Protein AF-A0AAQ0H1N7-F1 (afdb_monomer)

Sequence (73 aa):
MLQNMSGAHLLVIVVILALDVVALVQVWRDRRRSDVVKAVWTVVILAVPVIGVVGWAVNWLLGRAAAALDRSR

Secondary structure (DSSP, 8-state):
-GGG--HHHHHHHHHHHHHHHHHHHHHHH-SSS-HHHHHHHHHHHHHHHHHHHHHHHHHHHHHHHHHHHHTT-

Structure (mmCIF, N/CA/C/O backbone):
data_AF-A0AAQ0H1N7-F1
#
_entry.id   AF-A0AAQ0H1N7-F1
#
loop_
_atom_site.group_PDB
_atom_site.id
_atom_site.type_symbol
_atom_site.label_atom_id
_atom_site.label_alt_id
_atom_site.label_comp_id
_atom_site.label_asym_id
_atom_site.label_entity_id
_atom_site.label_seq_id
_atom_site.pdbx_PDB_ins_code
_atom_site.Cartn_x
_atom_site.Cartn_y
_atom_site.Cartn_z
_atom_site.occupancy
_atom_site.B_iso_or_equiv
_atom_site.auth_seq_id
_atom_site.auth_comp_id
_atom_site.auth_asym_id
_atom_site.auth_atom_id
_atom_site.pdbx_PDB_model_num
ATOM 1 N N . MET A 1 1 ? 20.882 -2.548 -4.325 1.00 52.03 1 MET A N 1
ATOM 2 C CA . MET A 1 1 ? 19.707 -2.045 -5.079 1.00 52.03 1 MET A CA 1
ATOM 3 C C . MET A 1 1 ? 19.232 -0.654 -4.643 1.00 52.03 1 MET A C 1
ATOM 5 O O . MET A 1 1 ? 18.806 0.088 -5.511 1.00 52.03 1 MET A O 1
ATOM 9 N N . LEU A 1 2 ? 19.347 -0.248 -3.369 1.00 59.34 2 LEU A N 1
ATOM 10 C CA . LEU A 1 2 ? 18.924 1.095 -2.908 1.00 59.34 2 LEU A CA 1
ATOM 11 C C . LEU A 1 2 ? 19.839 2.264 -3.333 1.00 59.34 2 LEU A C 1
ATOM 13 O O . LEU A 1 2 ? 19.460 3.419 -3.182 1.00 59.34 2 LEU A O 1
ATOM 17 N N . GLN A 1 3 ? 21.029 1.992 -3.877 1.00 59.28 3 GLN A N 1
ATOM 18 C CA . GLN A 1 3 ? 22.030 3.028 -4.175 1.00 59.28 3 GLN A CA 1
ATOM 19 C C . GLN A 1 3 ? 21.669 3.960 -5.349 1.00 59.28 3 GLN A C 1
ATOM 21 O O . GLN A 1 3 ? 22.362 4.950 -5.548 1.00 59.28 3 GLN A O 1
ATOM 26 N N . ASN A 1 4 ? 20.589 3.684 -6.094 1.00 65.75 4 ASN A N 1
ATOM 27 C CA . ASN A 1 4 ? 20.150 4.497 -7.237 1.00 65.75 4 ASN A CA 1
ATOM 28 C C . ASN A 1 4 ? 18.846 5.279 -6.977 1.00 65.75 4 ASN A C 1
ATOM 30 O O . ASN A 1 4 ? 18.199 5.734 -7.918 1.00 65.75 4 ASN A O 1
ATOM 34 N N . MET A 1 5 ? 18.415 5.411 -5.717 1.00 66.12 5 MET A N 1
ATOM 35 C CA . MET A 1 5 ? 17.256 6.242 -5.381 1.00 66.12 5 MET A CA 1
ATOM 36 C C . MET A 1 5 ? 17.709 7.689 -5.221 1.00 66.12 5 MET A C 1
ATOM 38 O O . MET A 1 5 ? 18.412 8.021 -4.269 1.00 66.12 5 MET A O 1
ATOM 42 N N . SER A 1 6 ? 17.309 8.568 -6.144 1.00 83.62 6 SER A N 1
ATOM 43 C CA . SER A 1 6 ? 17.517 10.001 -5.919 1.00 83.62 6 SER A CA 1
ATOM 44 C C . SER A 1 6 ? 16.711 10.451 -4.693 1.00 83.62 6 SER A C 1
ATOM 46 O O . SER A 1 6 ? 15.676 9.856 -4.376 1.00 83.62 6 SER A O 1
ATOM 48 N N . GLY A 1 7 ? 17.147 11.520 -4.019 1.00 82.75 7 GLY A N 1
ATOM 49 C CA . GLY A 1 7 ? 16.469 12.033 -2.820 1.00 82.75 7 GLY A CA 1
ATOM 50 C C . GLY A 1 7 ? 14.970 12.303 -3.017 1.00 82.75 7 GLY A C 1
ATOM 51 O O . GLY A 1 7 ? 14.188 12.115 -2.091 1.00 82.75 7 GLY A O 1
ATOM 52 N N . ALA A 1 8 ? 14.546 12.640 -4.239 1.00 87.62 8 ALA A N 1
ATOM 53 C CA . ALA A 1 8 ? 13.136 12.818 -4.580 1.00 87.62 8 ALA A CA 1
ATOM 54 C C . ALA A 1 8 ? 12.321 11.515 -4.477 1.00 87.62 8 ALA A C 1
ATOM 56 O O . ALA A 1 8 ? 11.202 11.536 -3.974 1.00 87.62 8 ALA A O 1
ATOM 57 N N . HIS A 1 9 ? 12.878 10.374 -4.895 1.00 88.44 9 HIS A N 1
ATOM 58 C CA . HIS A 1 9 ? 12.189 9.082 -4.793 1.00 88.44 9 HIS A CA 1
ATOM 59 C C . HIS A 1 9 ? 11.966 8.695 -3.329 1.00 88.44 9 HIS A C 1
ATOM 61 O O . HIS A 1 9 ? 10.878 8.260 -2.960 1.00 88.44 9 HIS A O 1
ATOM 67 N N . LEU A 1 10 ? 12.983 8.902 -2.487 1.00 91.31 10 LEU A N 1
ATOM 68 C CA . LEU A 1 10 ? 12.879 8.661 -1.049 1.00 91.31 10 LEU A CA 1
ATOM 69 C C . LEU A 1 10 ? 11.850 9.588 -0.401 1.00 91.31 10 LEU A C 1
ATOM 71 O O . LEU A 1 10 ? 11.037 9.122 0.391 1.00 91.31 10 LEU A O 1
ATOM 75 N N . LEU A 1 11 ? 11.839 10.871 -0.774 1.00 94.25 11 LEU A N 1
ATOM 76 C CA . LEU A 1 11 ? 10.854 11.831 -0.278 1.00 94.25 11 LEU A CA 1
ATOM 77 C C . LEU A 1 11 ? 9.424 11.377 -0.595 1.00 94.25 11 LEU A C 1
ATOM 79 O O . LEU A 1 11 ? 8.582 11.363 0.297 1.00 94.25 11 LEU A O 1
ATOM 83 N N . VAL A 1 12 ? 9.156 10.967 -1.838 1.00 93.50 12 VAL A N 1
ATOM 84 C CA . VAL A 1 12 ? 7.827 10.487 -2.249 1.00 93.50 12 VAL A CA 1
ATOM 85 C C . VAL A 1 12 ? 7.413 9.259 -1.439 1.00 93.50 12 VAL A C 1
ATOM 87 O O . VAL A 1 12 ? 6.298 9.226 -0.924 1.00 93.50 12 VAL A O 1
ATOM 90 N N . ILE A 1 13 ? 8.310 8.283 -1.265 1.00 92.50 13 ILE A N 1
ATOM 91 C CA . ILE A 1 13 ? 8.035 7.089 -0.451 1.00 92.50 13 ILE A CA 1
ATOM 92 C C . ILE A 1 13 ? 7.701 7.483 0.990 1.00 92.50 13 ILE A C 1
ATOM 94 O O . ILE A 1 13 ? 6.707 7.017 1.540 1.00 92.50 13 ILE A O 1
ATOM 98 N N . VAL A 1 14 ? 8.494 8.370 1.593 1.00 95.50 14 VAL A N 1
ATOM 99 C CA . VAL A 1 14 ? 8.270 8.840 2.967 1.00 95.50 14 VAL A CA 1
ATOM 100 C C . VAL A 1 14 ? 6.927 9.556 3.099 1.00 95.50 14 VAL A C 1
ATOM 102 O O . VAL A 1 14 ? 6.205 9.310 4.061 1.00 95.50 14 VAL A O 1
ATOM 105 N N . VAL A 1 15 ? 6.564 10.407 2.137 1.00 96.69 15 VAL A N 1
ATOM 106 C CA . VAL A 1 15 ? 5.275 11.114 2.140 1.00 96.69 15 VAL A CA 1
ATOM 107 C C . VAL A 1 15 ? 4.111 10.131 2.048 1.00 96.69 15 VAL A C 1
ATOM 109 O O . VAL A 1 15 ? 3.170 10.248 2.828 1.00 96.69 15 VAL A O 1
ATOM 112 N N . ILE A 1 16 ? 4.182 9.145 1.149 1.00 95.50 16 ILE A N 1
ATOM 113 C CA . ILE A 1 16 ? 3.143 8.112 1.019 1.00 95.50 16 ILE A CA 1
ATOM 114 C C . ILE A 1 16 ? 2.986 7.352 2.341 1.00 95.50 16 ILE A C 1
ATOM 116 O O . ILE A 1 16 ? 1.884 7.282 2.877 1.00 95.50 16 ILE A O 1
ATOM 120 N N . LEU A 1 17 ? 4.091 6.880 2.924 1.00 96.00 17 LEU A N 1
ATOM 121 C CA . LEU A 1 17 ? 4.062 6.161 4.201 1.00 96.00 17 LEU A CA 1
ATOM 122 C C . LEU A 1 17 ? 3.501 7.019 5.343 1.00 96.00 17 LEU A C 1
ATOM 124 O O . LEU A 1 17 ? 2.741 6.523 6.172 1.00 96.00 17 LEU A O 1
ATOM 128 N N . ALA A 1 18 ? 3.845 8.307 5.395 1.00 97.81 18 ALA A N 1
ATOM 129 C CA . ALA A 1 18 ? 3.308 9.219 6.400 1.00 97.81 18 ALA A CA 1
ATOM 130 C C . ALA A 1 18 ? 1.785 9.384 6.261 1.00 97.81 18 ALA A C 1
ATOM 132 O O . ALA A 1 18 ? 1.073 9.376 7.267 1.00 97.81 18 ALA A O 1
ATOM 133 N N . LEU A 1 19 ? 1.279 9.494 5.029 1.00 98.06 19 LEU A N 1
ATOM 134 C CA . LEU A 1 19 ? -0.157 9.566 4.755 1.00 98.06 19 LEU A CA 1
ATOM 135 C C . LEU A 1 19 ? -0.875 8.271 5.148 1.00 98.06 19 LEU A C 1
ATOM 137 O O . LEU A 1 19 ? -1.926 8.346 5.786 1.00 98.06 19 LEU A O 1
ATOM 141 N N . ASP A 1 20 ? -0.292 7.108 4.855 1.00 97.50 20 ASP A N 1
ATOM 142 C CA . ASP A 1 20 ? -0.850 5.810 5.252 1.00 97.50 20 ASP A CA 1
ATOM 143 C C . ASP A 1 20 ? -0.952 5.692 6.774 1.00 97.50 20 ASP A C 1
ATOM 145 O O . ASP A 1 20 ? -1.998 5.315 7.305 1.00 97.50 20 ASP A O 1
ATOM 149 N N . VAL A 1 21 ? 0.098 6.086 7.504 1.00 98.06 21 VAL A N 1
ATOM 150 C CA . VAL A 1 21 ? 0.083 6.102 8.974 1.00 98.06 21 VAL A CA 1
ATOM 151 C C . VAL A 1 21 ? -1.024 7.016 9.496 1.00 98.06 21 VAL A C 1
ATOM 153 O O . VAL A 1 21 ? -1.789 6.609 10.372 1.00 98.06 21 VAL A O 1
ATOM 156 N N . VAL A 1 22 ? -1.152 8.230 8.955 1.00 98.44 22 VAL A N 1
ATOM 157 C CA . VAL A 1 22 ? -2.221 9.161 9.346 1.00 98.44 22 VAL A CA 1
ATOM 158 C C . VAL A 1 22 ? -3.598 8.554 9.076 1.00 98.44 22 VAL A C 1
ATOM 160 O O . VAL A 1 22 ? -4.457 8.592 9.958 1.00 98.44 22 VAL A O 1
ATOM 163 N N . ALA A 1 23 ? -3.807 7.959 7.902 1.00 97.62 23 ALA A N 1
ATOM 164 C CA . ALA A 1 23 ? -5.069 7.331 7.530 1.00 97.62 23 ALA A CA 1
ATOM 165 C C . ALA A 1 23 ? -5.419 6.164 8.467 1.00 97.62 23 ALA A C 1
ATOM 167 O O . ALA A 1 23 ? -6.540 6.093 8.976 1.00 97.62 23 ALA A O 1
ATOM 168 N N . LEU A 1 24 ? -4.454 5.294 8.776 1.00 97.88 24 LEU A N 1
ATOM 169 C CA . LEU A 1 24 ? -4.640 4.187 9.716 1.00 97.88 24 LEU A CA 1
ATOM 170 C C . LEU A 1 24 ? -4.985 4.696 11.118 1.00 97.88 24 LEU A C 1
ATOM 172 O O . LEU A 1 24 ? -5.950 4.229 11.726 1.00 97.88 24 LEU A O 1
ATOM 176 N N . VAL A 1 25 ? -4.256 5.697 11.617 1.00 98.19 25 VAL A N 1
ATOM 177 C CA . VAL A 1 25 ? -4.552 6.315 12.915 1.00 98.19 25 VAL A CA 1
ATOM 178 C C . VAL A 1 25 ? -5.971 6.881 12.931 1.00 98.19 25 VAL A C 1
ATOM 180 O O . VAL A 1 25 ? -6.696 6.665 13.899 1.00 98.19 25 VAL A O 1
ATOM 183 N N . GLN A 1 26 ? -6.403 7.566 11.871 1.00 96.81 26 GLN A N 1
ATOM 184 C CA . GLN A 1 26 ? -7.756 8.119 11.780 1.00 96.81 26 GLN A CA 1
ATOM 185 C C . GLN A 1 26 ? -8.834 7.027 11.802 1.00 96.81 26 GLN A C 1
ATOM 187 O O . GLN A 1 26 ? -9.799 7.147 12.559 1.00 96.81 26 GLN A O 1
ATOM 192 N N . VAL A 1 27 ? -8.651 5.943 11.041 1.00 97.38 27 VAL A N 1
ATOM 193 C CA . VAL A 1 27 ? -9.585 4.803 10.998 1.00 97.38 27 VAL A CA 1
ATOM 194 C C . VAL A 1 27 ? -9.745 4.164 12.375 1.00 97.38 27 VAL A C 1
ATOM 196 O O . VAL A 1 27 ? -10.865 3.899 12.816 1.00 97.38 27 VAL A O 1
ATOM 199 N N . TRP A 1 28 ? -8.637 3.938 13.078 1.00 96.38 28 TRP A N 1
ATOM 200 C CA . TRP A 1 28 ? -8.660 3.266 14.375 1.00 96.38 28 TRP A CA 1
ATOM 201 C C . TRP A 1 28 ? -9.059 4.189 15.528 1.00 96.38 28 TRP A C 1
ATOM 203 O O . TRP A 1 28 ? -9.624 3.722 16.521 1.00 96.38 28 TRP A O 1
ATOM 213 N N . ARG A 1 29 ? -8.853 5.503 15.381 1.00 96.38 29 ARG A N 1
ATOM 214 C CA . ARG A 1 29 ? -9.308 6.513 16.344 1.00 96.38 29 ARG A CA 1
ATOM 215 C C . ARG A 1 29 ? -10.822 6.732 16.304 1.00 96.38 29 ARG A C 1
ATOM 217 O O . ARG A 1 29 ? -11.392 7.108 17.331 1.00 96.38 29 ARG A O 1
ATOM 224 N N . ASP A 1 30 ? -11.485 6.503 15.170 1.00 94.31 30 ASP A N 1
ATOM 225 C CA . ASP A 1 30 ? -12.942 6.631 15.065 1.00 94.31 30 ASP A CA 1
ATOM 226 C C . ASP A 1 30 ? -13.653 5.550 15.904 1.00 94.31 30 ASP A C 1
ATOM 228 O O . ASP A 1 30 ? -13.601 4.356 15.610 1.00 94.31 30 ASP A O 1
ATOM 232 N N . ARG A 1 31 ? -14.341 5.960 16.975 1.00 91.69 31 ARG A N 1
ATOM 233 C CA . ARG A 1 31 ? -15.094 5.043 17.851 1.00 91.69 31 ARG A CA 1
ATOM 234 C C . ARG A 1 31 ? -16.511 4.738 17.360 1.00 91.69 31 ARG A C 1
ATOM 236 O O . ARG A 1 31 ? -17.168 3.893 17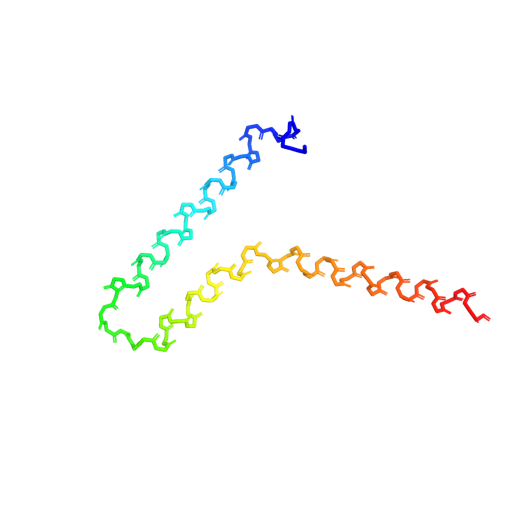.953 1.00 91.69 31 ARG A O 1
ATOM 243 N N . ARG A 1 32 ? -17.002 5.419 16.318 1.00 93.88 32 ARG A N 1
ATOM 244 C CA . ARG A 1 32 ? -18.384 5.259 15.831 1.00 93.88 32 ARG A CA 1
ATOM 245 C C . ARG A 1 32 ? -18.539 4.109 14.838 1.00 93.88 32 ARG A C 1
ATOM 247 O O . ARG A 1 32 ? -19.647 3.622 14.645 1.00 93.88 32 ARG A O 1
ATOM 254 N N . ARG A 1 33 ? -17.451 3.697 14.184 1.00 88.75 33 ARG A N 1
ATOM 255 C CA . ARG A 1 33 ? -17.456 2.631 13.173 1.00 88.75 33 ARG A CA 1
ATOM 256 C C . ARG A 1 33 ? -17.191 1.268 13.799 1.00 88.75 33 ARG A C 1
ATOM 258 O O . ARG A 1 33 ? -16.370 1.154 14.707 1.00 88.75 33 ARG A O 1
ATOM 265 N N . SER A 1 34 ? -17.855 0.246 13.264 1.00 95.12 34 SER A N 1
ATOM 266 C CA . SER A 1 34 ? -17.628 -1.148 13.646 1.00 95.12 34 SER A CA 1
ATOM 267 C C . SER A 1 34 ? -16.230 -1.629 13.251 1.00 95.12 34 SER A C 1
ATOM 269 O O . SER A 1 34 ? -15.623 -1.125 12.300 1.00 95.12 34 SER A O 1
ATOM 271 N N . ASP A 1 35 ? -15.739 -2.651 13.949 1.00 95.31 35 ASP A N 1
ATOM 272 C CA . ASP A 1 35 ? -14.393 -3.190 13.726 1.00 95.31 35 ASP A CA 1
ATOM 273 C C . ASP A 1 35 ? -14.226 -3.806 12.333 1.00 95.31 35 ASP A C 1
ATOM 275 O O . ASP A 1 35 ? -13.180 -3.644 11.709 1.00 95.31 35 ASP A O 1
ATOM 279 N N . VAL A 1 36 ? -15.282 -4.418 11.784 1.00 97.06 36 VAL A N 1
ATOM 280 C CA . VAL A 1 36 ? -15.281 -4.941 10.407 1.00 97.06 36 VAL A CA 1
ATOM 281 C C . VAL A 1 36 ? -15.019 -3.821 9.401 1.00 97.06 36 VAL A C 1
ATOM 283 O O . VAL A 1 36 ? -14.194 -3.971 8.503 1.00 97.06 36 VAL A O 1
ATOM 286 N N . VAL A 1 37 ? -15.670 -2.666 9.569 1.00 97.00 37 VAL A N 1
ATOM 287 C CA . VAL A 1 37 ? -15.471 -1.513 8.679 1.00 97.00 37 VAL A CA 1
ATOM 288 C C . VAL A 1 37 ? -14.035 -0.994 8.783 1.00 97.00 37 VAL A C 1
ATOM 290 O O . VAL A 1 37 ? -13.430 -0.668 7.763 1.00 97.00 37 VAL A O 1
ATOM 293 N N . LYS A 1 38 ? -13.455 -0.956 9.987 1.00 96.88 38 LYS A N 1
ATOM 294 C CA . LYS A 1 38 ? -12.052 -0.556 10.188 1.00 96.88 38 LYS A CA 1
ATOM 295 C C . LYS A 1 38 ? -11.071 -1.528 9.540 1.00 96.88 38 LYS A C 1
ATOM 297 O O . LYS A 1 38 ? -10.107 -1.087 8.913 1.00 96.88 38 LYS A O 1
ATOM 302 N N . ALA A 1 39 ? -11.328 -2.830 9.652 1.00 97.50 39 ALA A N 1
ATOM 303 C CA . ALA A 1 39 ? -10.514 -3.861 9.021 1.00 97.50 39 ALA A CA 1
ATOM 304 C C . ALA A 1 39 ? -10.528 -3.719 7.491 1.00 97.50 39 ALA A C 1
ATOM 306 O O . ALA A 1 39 ? -9.466 -3.689 6.873 1.00 97.50 39 ALA A O 1
ATOM 307 N N . VAL A 1 40 ? -11.708 -3.525 6.890 1.00 98.00 40 VAL A N 1
ATOM 308 C CA . VAL A 1 40 ? -11.839 -3.278 5.443 1.00 98.00 40 VAL A CA 1
ATOM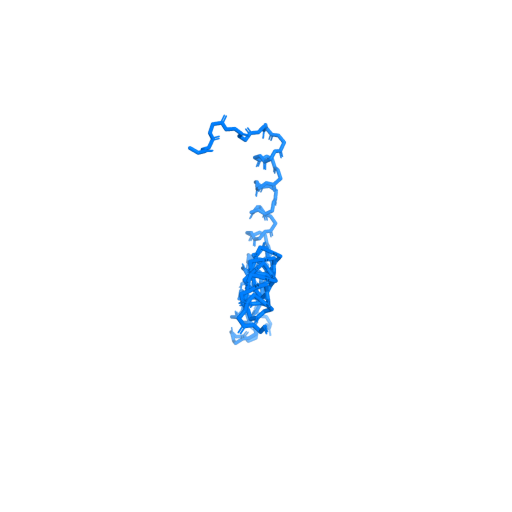 309 C C . VAL A 1 40 ? -11.040 -2.044 5.023 1.00 98.00 40 VAL A C 1
ATOM 311 O O . VAL A 1 40 ? -10.247 -2.122 4.089 1.00 98.00 40 VAL A O 1
ATOM 314 N N . TRP A 1 41 ? -11.176 -0.921 5.734 1.00 97.69 41 TRP A N 1
ATOM 315 C CA . TRP A 1 41 ? -10.419 0.293 5.411 1.00 97.69 41 TRP A CA 1
ATOM 316 C C . TRP A 1 41 ? -8.910 0.132 5.587 1.00 97.69 41 TRP A C 1
ATOM 318 O O . TRP A 1 41 ? -8.152 0.664 4.783 1.00 97.69 41 TRP A O 1
ATOM 328 N N . THR A 1 42 ? -8.468 -0.635 6.582 1.00 97.38 42 THR A N 1
ATOM 329 C CA . THR A 1 42 ? -7.047 -0.961 6.765 1.00 97.38 42 THR A CA 1
ATOM 330 C C . THR A 1 42 ? -6.506 -1.710 5.548 1.00 97.38 42 THR A C 1
ATOM 332 O O . THR A 1 42 ? -5.468 -1.336 5.010 1.00 97.38 42 THR A O 1
ATOM 335 N N . VAL A 1 43 ? -7.237 -2.720 5.063 1.00 97.75 43 VAL A N 1
ATOM 336 C CA . VAL A 1 43 ? -6.860 -3.460 3.849 1.00 97.75 43 VAL A CA 1
ATOM 337 C C . VAL A 1 43 ? -6.808 -2.530 2.638 1.00 97.75 43 VAL A C 1
ATOM 339 O O . VAL A 1 43 ? -5.850 -2.591 1.876 1.00 97.75 43 VAL A O 1
ATOM 342 N N . VAL A 1 44 ? -7.794 -1.642 2.476 1.00 97.50 44 VAL A N 1
ATOM 343 C CA . VAL A 1 44 ? -7.824 -0.675 1.367 1.00 97.50 44 VAL A CA 1
ATOM 344 C C . VAL A 1 44 ? -6.606 0.249 1.402 1.00 97.50 44 VAL A C 1
ATOM 346 O O . VAL A 1 44 ? -5.925 0.367 0.388 1.00 97.50 44 VAL A O 1
ATOM 349 N N . ILE A 1 45 ? -6.303 0.859 2.552 1.00 97.31 45 ILE A N 1
ATOM 350 C CA . ILE A 1 45 ? -5.162 1.778 2.711 1.00 97.31 45 ILE A CA 1
ATOM 351 C C . ILE A 1 45 ? -3.855 1.082 2.322 1.00 97.31 45 ILE A C 1
ATOM 353 O O . ILE A 1 45 ? -3.074 1.632 1.556 1.00 97.31 45 ILE A O 1
ATOM 357 N N . LEU A 1 46 ? -3.651 -0.159 2.772 1.00 95.50 46 LEU A N 1
ATOM 358 C CA . LEU A 1 46 ? -2.436 -0.917 2.465 1.00 95.50 46 LEU A CA 1
ATOM 359 C C . LEU A 1 46 ? -2.380 -1.421 1.013 1.00 95.50 46 LEU A C 1
ATOM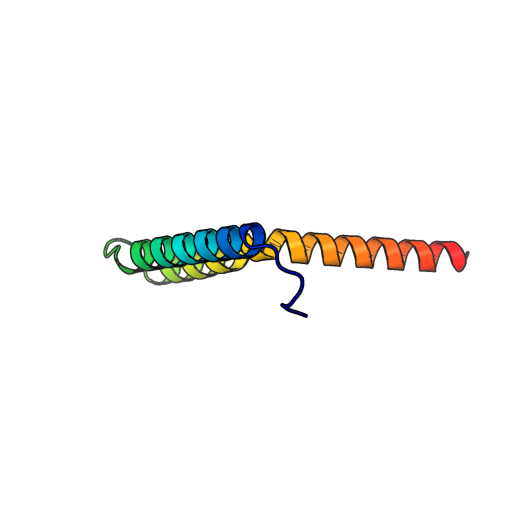 361 O O . LEU A 1 46 ? -1.295 -1.565 0.451 1.00 95.50 46 LEU A O 1
ATOM 365 N N . ALA A 1 47 ? -3.529 -1.708 0.397 1.00 95.19 47 ALA A N 1
ATOM 366 C CA . ALA A 1 47 ? -3.593 -2.236 -0.962 1.00 95.19 47 ALA A CA 1
ATOM 367 C C . ALA A 1 47 ? -3.389 -1.148 -2.026 1.00 95.19 47 ALA A C 1
ATOM 369 O O . ALA A 1 47 ? -2.671 -1.372 -2.998 1.00 95.19 47 ALA A O 1
ATOM 370 N N . VAL A 1 48 ? -3.989 0.033 -1.854 1.00 95.69 48 VAL A N 1
ATOM 371 C CA . VAL A 1 48 ? -3.941 1.137 -2.831 1.00 95.69 48 VAL A CA 1
ATOM 372 C C . VAL A 1 48 ? -2.535 1.437 -3.380 1.00 95.69 48 VAL A C 1
ATOM 374 O O . VAL A 1 48 ? -2.396 1.444 -4.608 1.00 95.69 48 VAL A O 1
ATOM 377 N N . PRO A 1 49 ? -1.481 1.625 -2.560 1.00 93.19 49 PRO A N 1
ATOM 378 C CA . PRO A 1 49 ? -0.154 1.970 -3.074 1.00 93.19 49 PRO A CA 1
ATOM 379 C C . PRO A 1 49 ? 0.487 0.863 -3.924 1.00 93.19 49 PRO A C 1
ATOM 381 O O . PRO A 1 49 ? 1.344 1.153 -4.759 1.00 93.19 49 PRO A O 1
ATOM 384 N N . VAL A 1 50 ? 0.071 -0.399 -3.764 1.00 93.75 50 VAL A N 1
ATOM 385 C CA . VAL A 1 50 ? 0.652 -1.538 -4.496 1.00 93.75 50 VAL A CA 1
ATOM 386 C C . VAL A 1 50 ? -0.160 -1.966 -5.720 1.00 93.75 50 VAL A C 1
ATOM 388 O O . VAL A 1 50 ? 0.376 -2.667 -6.581 1.00 93.75 50 VAL A O 1
ATOM 391 N N . ILE A 1 51 ? -1.414 -1.517 -5.863 1.00 94.44 51 ILE A N 1
ATOM 392 C CA . ILE A 1 51 ? -2.300 -1.904 -6.980 1.00 94.44 51 ILE A CA 1
ATOM 393 C C . ILE A 1 51 ? -1.670 -1.602 -8.343 1.00 94.44 51 ILE A C 1
ATOM 395 O O . ILE A 1 51 ? -1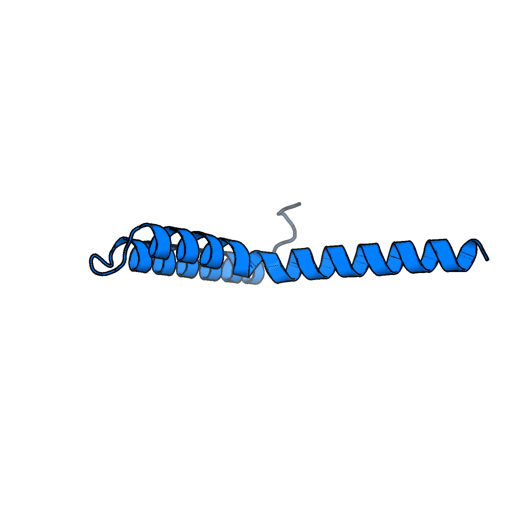.734 -2.442 -9.239 1.00 94.44 51 ILE A O 1
ATOM 399 N N . GLY A 1 52 ? -1.035 -0.438 -8.510 1.00 91.69 52 GLY A N 1
ATOM 400 C CA . GLY A 1 52 ? -0.420 -0.058 -9.787 1.00 91.69 52 GLY A CA 1
ATOM 401 C C . GLY A 1 52 ? 0.702 -1.010 -10.210 1.00 91.69 52 GLY A C 1
ATOM 402 O O . GLY A 1 52 ? 0.764 -1.430 -11.365 1.00 91.69 52 GLY A O 1
ATOM 403 N N . VAL A 1 53 ? 1.547 -1.410 -9.256 1.00 93.12 53 VAL A N 1
ATOM 404 C CA . VAL A 1 53 ? 2.648 -2.357 -9.493 1.00 93.12 53 VAL A CA 1
ATOM 405 C C . VAL A 1 53 ? 2.101 -3.739 -9.844 1.00 93.12 53 VAL A C 1
ATOM 407 O O . VAL A 1 53 ? 2.562 -4.359 -10.802 1.00 93.12 53 VAL A O 1
ATOM 410 N N . VAL A 1 54 ? 1.086 -4.204 -9.111 1.00 95.12 54 VAL A N 1
ATOM 411 C CA . VAL A 1 54 ? 0.437 -5.497 -9.372 1.00 95.12 54 VAL A CA 1
ATOM 412 C C . VAL A 1 54 ? -0.230 -5.500 -10.747 1.00 95.12 54 VAL A C 1
ATOM 414 O O . VAL A 1 54 ? -0.008 -6.421 -11.529 1.00 95.12 54 VAL A O 1
ATOM 417 N N . GLY A 1 55 ? -0.996 -4.460 -11.078 1.00 95.88 55 GLY A N 1
ATOM 418 C CA . GLY A 1 55 ? -1.661 -4.330 -12.374 1.00 95.88 55 GLY A CA 1
ATOM 419 C C . GLY A 1 55 ? -0.670 -4.309 -13.538 1.00 95.88 55 GLY A C 1
ATOM 420 O O . GLY A 1 55 ? -0.867 -5.010 -14.531 1.00 95.88 55 GLY A O 1
ATOM 421 N N . TRP A 1 56 ? 0.439 -3.579 -13.391 1.00 96.81 56 TRP A N 1
ATOM 422 C CA . TRP A 1 56 ? 1.527 -3.590 -14.368 1.00 96.81 56 TRP A CA 1
ATOM 423 C C . TRP A 1 56 ? 2.128 -4.990 -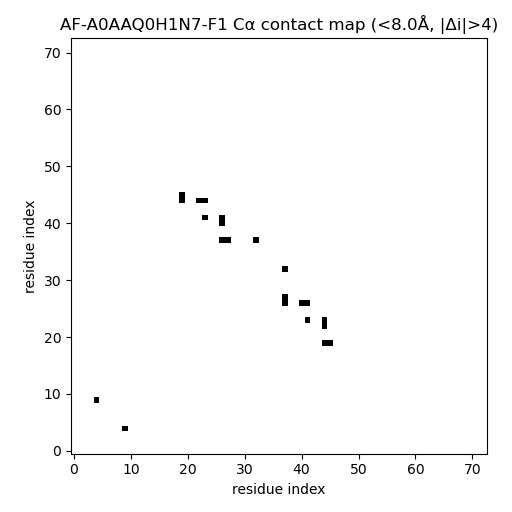14.545 1.00 96.81 56 TRP A C 1
ATOM 425 O O . TRP A 1 56 ? 2.270 -5.454 -15.677 1.00 96.81 56 TRP A O 1
ATOM 435 N N . ALA A 1 57 ? 2.440 -5.679 -13.445 1.00 95.75 57 ALA A N 1
ATOM 436 C CA . ALA A 1 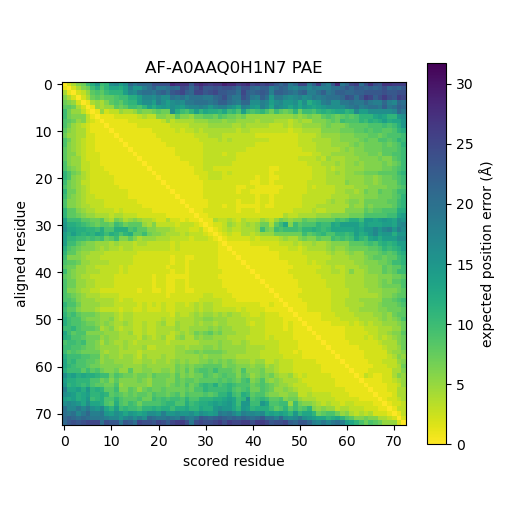57 ? 3.042 -7.008 -13.486 1.00 95.75 57 ALA A CA 1
ATOM 437 C C . ALA A 1 57 ? 2.116 -8.028 -14.167 1.00 95.75 57 ALA A C 1
ATOM 439 O O . ALA A 1 57 ? 2.560 -8.807 -15.010 1.00 95.75 57 ALA A O 1
ATOM 440 N N . VAL A 1 58 ? 0.819 -7.984 -13.853 1.00 97.19 58 VAL A N 1
ATOM 441 C CA . VAL A 1 58 ? -0.198 -8.822 -14.500 1.00 97.19 58 VAL A CA 1
ATOM 442 C C . VAL A 1 58 ? -0.259 -8.529 -15.996 1.00 97.19 58 VAL A C 1
ATOM 444 O O . VAL A 1 58 ? -0.162 -9.454 -16.800 1.00 97.19 58 VAL A O 1
ATOM 447 N N . ASN A 1 59 ? -0.351 -7.258 -16.389 1.00 97.12 59 ASN A N 1
ATOM 448 C CA . ASN A 1 59 ? -0.386 -6.872 -17.799 1.00 97.12 59 ASN A CA 1
ATOM 449 C C . ASN A 1 59 ? 0.862 -7.348 -18.560 1.00 97.12 59 ASN A C 1
ATOM 451 O O . ASN A 1 59 ? 0.766 -7.874 -19.669 1.00 97.12 59 ASN A O 1
ATOM 455 N N . TRP A 1 60 ? 2.038 -7.220 -17.946 1.00 95.94 60 TRP A N 1
ATOM 456 C CA . TRP A 1 60 ? 3.291 -7.694 -18.523 1.00 95.94 60 TRP A CA 1
ATOM 457 C C . TRP A 1 60 ? 3.292 -9.215 -18.743 1.00 95.94 60 TRP A C 1
ATOM 459 O O . TRP A 1 60 ? 3.674 -9.691 -19.815 1.00 95.94 60 TRP A O 1
ATOM 469 N N . LEU A 1 61 ? 2.809 -9.986 -17.765 1.00 95.94 61 LEU A N 1
ATOM 470 C CA . LEU A 1 61 ? 2.688 -11.442 -17.880 1.00 95.94 61 LEU A CA 1
ATOM 471 C C . LEU A 1 61 ? 1.707 -11.854 -18.979 1.00 95.94 61 LEU A C 1
ATOM 473 O O . LEU A 1 61 ? 2.008 -12.7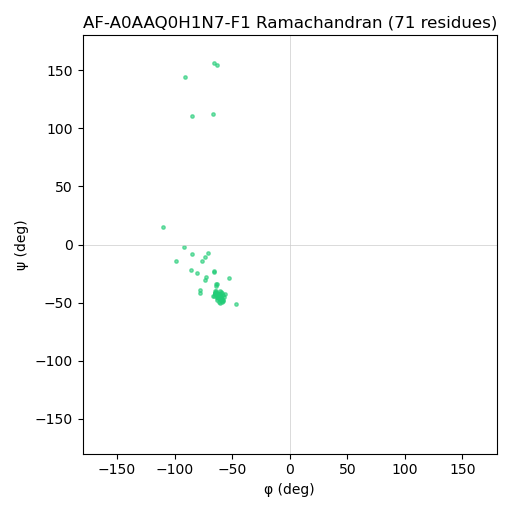74 -19.742 1.00 95.94 61 LEU A O 1
ATOM 477 N N . LEU A 1 62 ? 0.573 -11.160 -19.088 1.00 96.25 62 LEU A N 1
ATOM 478 C CA . LEU A 1 62 ? -0.410 -11.396 -20.144 1.00 96.25 62 LEU A CA 1
ATOM 479 C C . LEU A 1 62 ? 0.187 -11.130 -21.530 1.00 96.25 62 LEU A C 1
ATOM 481 O O . LEU A 1 62 ? 0.055 -11.971 -22.418 1.00 96.25 62 LEU A O 1
ATOM 485 N N . GLY A 1 63 ? 0.919 -10.026 -21.701 1.00 95.94 63 GLY A N 1
ATOM 486 C CA . GLY A 1 63 ? 1.626 -9.733 -22.951 1.00 95.94 63 GLY A CA 1
ATOM 487 C C . GLY A 1 63 ? 2.653 -10.811 -23.312 1.00 95.94 63 GLY A C 1
ATOM 488 O O . GLY A 1 63 ? 2.735 -11.242 -24.464 1.00 95.94 63 GLY A O 1
ATOM 489 N N . ARG A 1 64 ? 3.394 -11.321 -22.320 1.00 95.00 64 ARG A N 1
ATOM 490 C CA . ARG A 1 64 ? 4.358 -12.413 -22.525 1.00 95.00 64 ARG A CA 1
ATOM 491 C C . ARG A 1 64 ? 3.676 -13.719 -22.935 1.00 95.00 64 ARG A C 1
ATOM 493 O O . ARG A 1 64 ? 4.187 -14.414 -23.811 1.00 95.00 64 ARG A O 1
ATOM 500 N N . ALA A 1 65 ? 2.549 -14.053 -22.307 1.00 95.25 65 ALA A N 1
ATOM 501 C CA . ALA A 1 65 ? 1.773 -15.248 -22.624 1.00 95.25 65 ALA A CA 1
ATOM 502 C C . ALA A 1 65 ? 1.181 -15.173 -24.039 1.00 95.25 65 ALA A C 1
ATOM 504 O O . ALA A 1 65 ? 1.315 -16.124 -24.807 1.00 95.25 65 ALA A O 1
ATOM 505 N N . ALA A 1 66 ? 0.618 -14.022 -24.416 1.00 95.31 66 ALA A N 1
ATOM 506 C CA . ALA A 1 66 ? 0.111 -13.786 -25.764 1.00 95.31 66 ALA A CA 1
ATOM 507 C C . ALA A 1 66 ? 1.215 -13.953 -26.824 1.00 95.31 66 ALA A C 1
ATOM 509 O O . ALA A 1 66 ? 1.037 -14.690 -27.790 1.00 95.31 66 ALA A O 1
ATOM 510 N N . ALA A 1 67 ? 2.394 -13.365 -26.597 1.00 94.00 67 ALA A N 1
ATOM 511 C CA . ALA A 1 67 ? 3.530 -13.485 -27.511 1.00 94.00 67 ALA A CA 1
ATOM 512 C C . ALA A 1 67 ? 4.098 -14.914 -27.621 1.00 94.00 67 ALA A C 1
ATOM 514 O O . ALA A 1 67 ? 4.775 -15.227 -28.600 1.00 94.00 67 ALA A O 1
ATOM 515 N N . ALA A 1 68 ? 3.893 -15.763 -26.609 1.00 91.69 68 ALA A N 1
ATOM 516 C CA . ALA A 1 68 ? 4.289 -17.169 -26.651 1.00 91.69 68 ALA A CA 1
ATOM 517 C C . ALA A 1 68 ? 3.300 -18.014 -27.470 1.00 91.69 68 ALA A C 1
ATOM 519 O O . ALA A 1 68 ? 3.732 -18.871 -28.235 1.00 91.69 68 ALA A O 1
ATOM 520 N N . LEU A 1 69 ? 1.997 -17.739 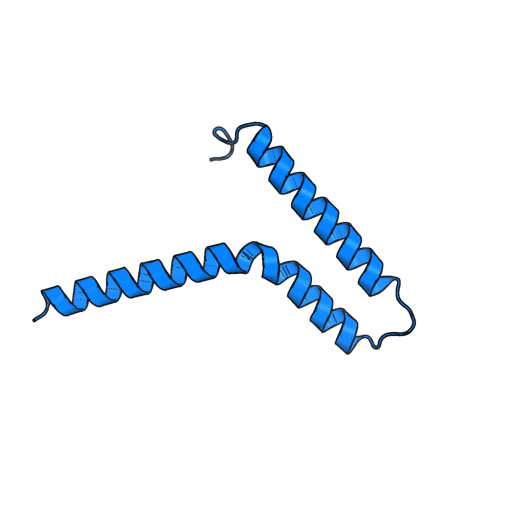-27.344 1.00 92.69 69 LEU A N 1
ATOM 521 C CA . LEU A 1 69 ? 0.951 -18.400 -28.127 1.00 92.69 69 LEU A CA 1
ATOM 522 C C . LEU A 1 69 ? 1.065 -18.070 -29.618 1.00 92.69 69 LEU A C 1
ATOM 524 O O . LEU A 1 69 ? 0.979 -18.973 -30.444 1.00 92.69 69 LEU A O 1
ATOM 528 N N . ASP A 1 70 ? 1.325 -16.806 -29.954 1.00 91.88 70 ASP A N 1
ATOM 529 C CA . ASP A 1 70 ? 1.449 -16.354 -31.346 1.00 91.88 70 ASP A CA 1
ATOM 530 C C . ASP A 1 70 ? 2.627 -17.020 -32.079 1.00 91.88 70 ASP A C 1
ATOM 532 O O . ASP A 1 70 ? 2.525 -17.367 -33.245 1.00 91.88 70 ASP A O 1
ATOM 536 N N . ARG A 1 71 ? 3.727 -17.305 -31.367 1.00 79.75 71 ARG A N 1
ATOM 537 C CA . ARG A 1 71 ? 4.890 -18.034 -31.910 1.00 79.75 71 ARG A CA 1
ATOM 538 C C . ARG A 1 71 ? 4.693 -19.544 -32.049 1.00 79.75 71 ARG A C 1
ATOM 540 O O . ARG A 1 71 ? 5.527 -20.202 -32.661 1.00 79.75 71 ARG A O 1
ATOM 547 N N . SER A 1 72 ? 3.661 -20.100 -31.419 1.00 75.88 72 SER A N 1
ATOM 548 C CA . SER A 1 72 ? 3.345 -21.534 -31.486 1.00 75.88 72 SER A CA 1
ATOM 549 C C . SER A 1 72 ? 2.368 -21.886 -32.611 1.00 75.88 72 SER A C 1
ATOM 551 O O . SER A 1 72 ? 2.034 -23.059 -32.780 1.00 75.88 72 SER A O 1
ATOM 553 N N . ARG A 1 73 ? 1.905 -20.873 -33.348 1.00 59.88 73 ARG A N 1
ATOM 554 C CA . ARG A 1 73 ? 0.967 -20.975 -34.462 1.00 59.88 73 ARG A CA 1
ATOM 555 C C . ARG A 1 73 ? 1.677 -20.695 -35.780 1.00 59.88 73 ARG A C 1
ATOM 557 O O . ARG A 1 73 ? 1.235 -21.292 -36.783 1.00 59.88 73 ARG A O 1
#

pLDDT: mean 91.64, std 10.31, range [52.03, 98.44]

Solvent-accessible sur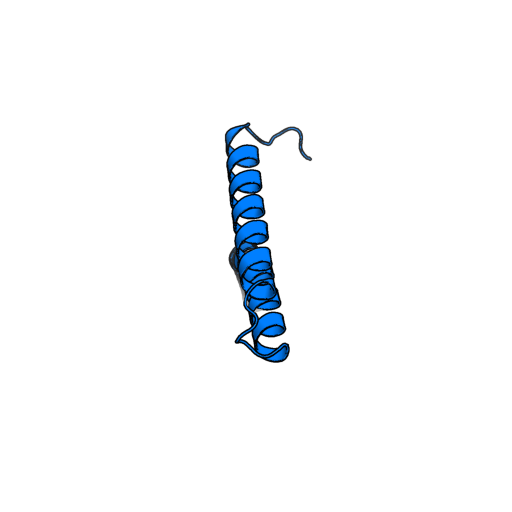face area (backbone atoms only — not comparable to full-atom values): 4313 Å² total; per-residue (Å²): 128,76,88,76,61,53,73,67,57,54,49,52,53,52,51,54,52,52,50,48,52,53,52,49,51,52,51,71,66,47,83,87,61,55,69,68,59,41,53,54,51,49,51,48,63,68,42,60,84,47,46,64,59,52,53,50,53,52,53,52,51,51,54,52,52,52,59,52,55,64,73,75,106

Radius of gyration: 18.86 Å; Cα contacts (8 Å, |Δi|>4): 11; chains: 1; bounding box: 40×34×52 Å

Mean predicted aligned error: 6.08 Å

Foldseek 3Di:
DPPPDDPVNVVVVVVLVVVLVVQLCVLVVDPPDDPVVSVVSNCVSVVVVCVVVVVVVVVVVVVVVVVVVVVVD